Protein AF-A0A8C1GR07-F1 (afdb_monomer_lite)

Organism: Cyprinus carpio (NCBI:txid7962)

Sequence (51 aa):
MFLTQCCKDVCNPAVSDTIHNYGVKTLNGTQYIPFSHYAGSYVLIVNVATF

pLDDT: mean 83.37, std 14.27, range [43.91, 95.81]

Secondary structure (DSSP, 8-state):
-----SS-----TT----GGG-EEE-TTSS-EEEGGGGTTS----------

Structure (mmCIF, N/CA/C/O backbone):
data_AF-A0A8C1GR07-F1
#
_entry.id   AF-A0A8C1GR07-F1
#
loop_
_atom_site.group_PDB
_atom_site.id
_atom_site.type_symbol
_atom_site.label_atom_id
_atom_site.label_alt_id
_atom_site.label_comp_id
_atom_site.label_asym_id
_atom_site.label_entity_id
_atom_site.label_seq_id
_atom_site.pdbx_PDB_ins_code
_atom_site.Cartn_x
_atom_site.Cartn_y
_atom_site.Cartn_z
_atom_site.occupancy
_atom_site.B_iso_or_equiv
_atom_site.auth_seq_id
_atom_site.auth_comp_id
_atom_site.auth_asym_id
_atom_site.auth_atom_id
_atom_site.pdbx_PDB_model_num
ATOM 1 N N . MET A 1 1 ? 8.179 19.612 -36.832 1.00 45.03 1 MET A N 1
ATOM 2 C CA . MET A 1 1 ? 7.359 18.387 -36.726 1.00 45.03 1 MET A CA 1
ATOM 3 C C . MET A 1 1 ? 6.550 18.498 -35.444 1.00 45.03 1 MET A C 1
ATOM 5 O O . MET A 1 1 ? 7.137 18.669 -34.385 1.00 45.03 1 MET A O 1
ATOM 9 N N . PHE A 1 2 ? 5.229 18.589 -35.584 1.00 43.91 2 PHE A N 1
ATOM 10 C CA . PHE A 1 2 ? 4.266 18.925 -34.532 1.00 43.91 2 PHE A CA 1
ATOM 11 C C . PHE A 1 2 ? 3.877 17.695 -33.681 1.00 43.91 2 PHE A C 1
ATOM 13 O O . PHE A 1 2 ? 3.652 16.623 -34.228 1.00 43.91 2 PHE A O 1
ATOM 20 N N . LEU A 1 3 ? 3.742 17.927 -32.367 1.00 61.44 3 LEU A N 1
ATOM 21 C CA . LEU A 1 3 ? 2.729 17.393 -31.435 1.00 61.44 3 LEU A CA 1
ATOM 22 C C . LEU A 1 3 ? 2.531 15.866 -31.311 1.00 61.44 3 LEU A C 1
ATOM 24 O O . LEU A 1 3 ? 1.683 15.303 -31.996 1.00 61.44 3 LEU A O 1
ATOM 28 N N . THR A 1 4 ? 3.147 15.222 -30.303 1.00 59.09 4 THR A N 1
ATOM 29 C CA . THR A 1 4 ? 2.467 14.182 -29.483 1.00 59.09 4 THR A CA 1
ATOM 30 C C . THR A 1 4 ? 3.235 13.863 -28.194 1.00 59.09 4 THR A C 1
ATOM 32 O O . THR A 1 4 ? 4.113 13.004 -28.155 1.00 59.09 4 THR A O 1
ATOM 35 N N . GLN A 1 5 ? 2.863 14.517 -27.096 1.00 62.19 5 GLN A N 1
ATOM 36 C CA . GLN A 1 5 ? 3.124 13.984 -25.757 1.00 62.19 5 GLN A CA 1
ATOM 37 C C . GLN A 1 5 ? 1.938 14.302 -24.843 1.00 62.19 5 GLN A C 1
ATOM 39 O O . GLN A 1 5 ? 2.094 14.847 -23.757 1.00 62.19 5 GLN A O 1
ATOM 44 N N . CYS A 1 6 ? 0.722 14.021 -25.311 1.00 67.88 6 CYS A N 1
ATOM 45 C CA . CYS A 1 6 ? -0.413 14.003 -24.403 1.00 67.88 6 CYS A CA 1
ATOM 46 C C . CYS A 1 6 ? -0.313 12.702 -23.596 1.00 67.88 6 CYS A C 1
ATOM 48 O O . CYS A 1 6 ? -0.285 11.621 -24.182 1.00 67.88 6 CYS A O 1
ATOM 50 N N . CYS A 1 7 ? -0.157 12.846 -22.279 1.00 65.06 7 CYS A N 1
ATOM 51 C CA . CYS A 1 7 ? -0.128 11.769 -21.287 1.00 65.06 7 CYS A CA 1
ATOM 52 C C . CYS A 1 7 ? 0.937 10.679 -21.510 1.00 65.06 7 CYS A C 1
ATOM 54 O O . CYS A 1 7 ? 0.645 9.500 -21.344 1.00 65.06 7 CYS A O 1
ATOM 56 N N . LYS A 1 8 ? 2.185 11.037 -21.848 1.00 58.94 8 LYS A N 1
ATOM 57 C CA . LYS A 1 8 ? 3.286 10.120 -21.513 1.00 58.94 8 LYS A CA 1
ATOM 58 C C . LYS A 1 8 ? 3.602 10.355 -20.049 1.00 58.94 8 LYS A C 1
ATOM 60 O O . LYS A 1 8 ? 4.023 11.462 -19.709 1.00 58.94 8 LYS A O 1
ATOM 65 N N . ASP A 1 9 ? 3.367 9.348 -19.216 1.00 62.97 9 ASP A N 1
ATOM 66 C CA . ASP A 1 9 ? 3.891 9.315 -17.857 1.00 62.97 9 ASP A CA 1
ATOM 67 C C . ASP A 1 9 ? 5.331 9.827 -17.901 1.00 62.97 9 ASP A C 1
ATOM 69 O O . ASP A 1 9 ? 6.168 9.301 -18.644 1.00 62.97 9 ASP A O 1
ATOM 73 N N . VAL A 1 10 ? 5.619 10.913 -17.180 1.00 64.56 10 VAL A N 1
ATOM 74 C CA . VAL A 1 10 ? 6.994 11.384 -17.003 1.00 64.56 10 VAL A CA 1
ATOM 75 C C . VAL A 1 10 ? 7.642 10.413 -16.017 1.00 64.56 10 VAL A C 1
ATOM 77 O O . VAL A 1 10 ? 7.886 10.733 -14.859 1.00 64.56 10 VAL A O 1
ATOM 80 N N . CYS A 1 11 ? 7.844 9.169 -16.456 1.00 66.50 11 CYS A N 1
ATOM 81 C CA . CYS A 1 11 ? 8.621 8.184 -15.732 1.00 66.50 11 CYS A CA 1
ATOM 82 C C . CYS A 1 11 ? 10.053 8.695 -15.719 1.00 66.50 11 CYS A C 1
ATOM 84 O O . CYS A 1 11 ? 10.690 8.794 -16.767 1.00 66.50 11 CYS A O 1
ATOM 86 N N . ASN A 1 12 ? 10.549 9.051 -14.537 1.00 72.50 12 ASN A N 1
ATOM 87 C CA . ASN A 1 12 ? 11.960 9.338 -14.353 1.00 72.50 12 ASN A CA 1
ATOM 88 C C . ASN A 1 12 ? 12.733 8.013 -14.492 1.00 72.50 12 ASN A C 1
ATOM 90 O O . ASN A 1 12 ? 12.645 7.185 -13.586 1.00 72.50 12 ASN A O 1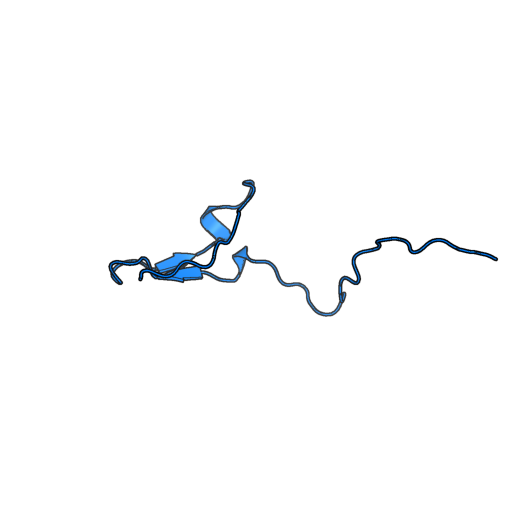
ATOM 94 N N . PRO A 1 13 ? 13.496 7.788 -15.579 1.00 70.81 13 PRO A N 1
ATOM 95 C CA . PRO A 1 13 ? 14.178 6.514 -15.798 1.00 70.81 13 PRO A CA 1
ATOM 96 C C . PRO A 1 13 ? 15.295 6.257 -14.775 1.00 70.81 13 PRO A C 1
ATOM 98 O O . PRO A 1 13 ? 15.733 5.121 -14.630 1.00 70.81 13 PRO A O 1
ATOM 101 N N . ALA A 1 14 ? 15.749 7.287 -14.050 1.00 74.00 14 ALA A N 1
ATOM 102 C CA . ALA A 1 14 ? 16.707 7.134 -12.958 1.00 74.00 14 ALA A CA 1
ATOM 103 C C . ALA A 1 14 ? 16.069 6.565 -11.676 1.00 74.00 14 ALA A C 1
ATOM 105 O O . ALA A 1 14 ? 16.787 6.161 -10.765 1.00 74.00 14 ALA A O 1
ATOM 106 N N . VAL A 1 15 ? 14.735 6.531 -11.593 1.00 71.81 15 VAL A N 1
ATOM 107 C CA . VAL A 1 15 ? 13.986 6.015 -10.443 1.00 71.81 15 VAL A CA 1
ATOM 108 C C . VAL A 1 15 ? 13.312 4.712 -10.860 1.00 71.81 15 VAL A C 1
ATOM 110 O O . VAL A 1 15 ? 12.169 4.688 -11.309 1.00 71.81 15 VAL A O 1
ATOM 113 N N . SER A 1 16 ? 14.051 3.612 -10.728 1.00 74.44 16 SER A N 1
ATOM 114 C CA . SER A 1 16 ? 13.513 2.259 -10.885 1.00 74.44 16 SER A CA 1
ATOM 115 C C . SER A 1 16 ? 12.937 1.789 -9.551 1.00 74.44 16 SER A C 1
ATOM 117 O O . SER A 1 16 ? 13.548 0.974 -8.861 1.00 74.44 16 SER A O 1
ATOM 119 N N . ASP A 1 17 ? 11.783 2.333 -9.172 1.00 82.44 17 ASP A N 1
ATOM 120 C CA . ASP A 1 17 ? 11.127 1.990 -7.914 1.00 82.44 17 ASP A CA 1
ATOM 121 C C . ASP A 1 17 ? 9.687 1.516 -8.127 1.00 82.44 17 ASP A C 1
ATOM 123 O O . ASP A 1 17 ? 9.015 1.897 -9.086 1.00 82.44 17 ASP A O 1
ATOM 127 N N . THR A 1 18 ? 9.218 0.647 -7.236 1.00 87.25 18 THR A N 1
ATOM 128 C CA . THR A 1 18 ? 7.864 0.093 -7.260 1.00 87.25 18 THR A CA 1
ATOM 129 C C . THR A 1 18 ? 7.337 -0.024 -5.840 1.00 87.25 18 THR A C 1
ATOM 131 O O . THR A 1 18 ? 8.103 -0.164 -4.887 1.00 87.25 18 THR A O 1
ATOM 134 N N . ILE A 1 19 ? 6.013 -0.062 -5.684 1.00 89.81 19 ILE A N 1
ATOM 135 C CA . ILE A 1 19 ? 5.397 -0.243 -4.365 1.00 89.81 19 ILE A CA 1
ATOM 136 C C . ILE A 1 19 ? 5.848 -1.539 -3.672 1.00 89.81 19 ILE A C 1
ATOM 138 O O . ILE A 1 19 ? 5.839 -1.596 -2.449 1.00 89.81 19 ILE A O 1
ATOM 142 N N . HIS A 1 20 ? 6.297 -2.555 -4.418 1.00 91.19 20 HIS A N 1
ATOM 143 C CA . HIS A 1 20 ? 6.729 -3.847 -3.876 1.00 91.19 20 HIS A CA 1
ATOM 144 C C . HIS A 1 20 ? 8.003 -3.773 -3.024 1.00 91.19 20 HIS A C 1
ATOM 146 O O . HIS A 1 20 ? 8.253 -4.695 -2.249 1.00 91.19 20 HIS A O 1
ATOM 152 N N . ASN A 1 21 ? 8.773 -2.686 -3.135 1.00 90.25 21 ASN A N 1
ATOM 153 C CA . ASN A 1 21 ? 9.945 -2.427 -2.295 1.00 90.25 21 ASN A CA 1
ATOM 154 C C . ASN A 1 21 ? 9.572 -1.899 -0.900 1.00 90.25 21 ASN A C 1
ATOM 156 O O . ASN A 1 21 ? 10.421 -1.825 -0.014 1.00 90.25 21 ASN A O 1
ATOM 160 N N . TYR A 1 22 ? 8.303 -1.544 -0.697 1.00 92.06 22 TYR A N 1
ATOM 161 C CA . TYR A 1 22 ? 7.784 -1.000 0.547 1.00 92.06 22 TYR A CA 1
ATOM 162 C C . TYR A 1 22 ? 6.890 -2.016 1.261 1.00 92.06 22 TYR A C 1
ATOM 164 O O . TYR A 1 22 ? 6.487 -3.050 0.723 1.00 92.06 22 TYR A O 1
ATOM 172 N N . GLY A 1 23 ? 6.545 -1.700 2.501 1.00 92.56 23 GLY A N 1
ATOM 173 C CA . GLY A 1 23 ? 5.646 -2.510 3.300 1.00 92.56 23 GLY A CA 1
ATOM 174 C C . GLY A 1 23 ? 5.034 -1.712 4.430 1.00 92.56 23 GLY A C 1
ATOM 175 O O . GLY A 1 23 ? 5.432 -0.584 4.726 1.00 92.56 23 GLY A O 1
ATOM 176 N N . VAL A 1 24 ? 4.045 -2.324 5.056 1.00 93.56 24 VAL A N 1
ATOM 177 C CA . VAL A 1 24 ? 3.149 -1.687 6.011 1.00 93.56 24 VAL A CA 1
ATOM 178 C C . VAL A 1 24 ? 3.082 -2.517 7.278 1.00 93.56 24 VAL A C 1
ATOM 180 O O . VAL A 1 24 ? 3.082 -3.747 7.256 1.00 93.56 24 VAL A O 1
ATOM 183 N N . LYS A 1 25 ? 2.994 -1.829 8.412 1.00 95.56 25 LYS A N 1
ATOM 184 C CA . LYS A 1 25 ? 2.668 -2.451 9.686 1.00 95.56 25 LYS A CA 1
ATOM 185 C C . LYS A 1 25 ? 1.150 -2.477 9.844 1.00 95.56 25 LYS A C 1
ATOM 187 O O . LYS A 1 25 ? 0.488 -1.461 9.658 1.00 95.56 25 LYS A O 1
ATOM 192 N N . THR A 1 26 ? 0.607 -3.646 10.159 1.00 93.44 26 THR A N 1
ATOM 193 C CA . THR A 1 26 ? -0.828 -3.824 10.424 1.00 93.44 26 THR A CA 1
ATOM 194 C C . THR A 1 26 ? -1.306 -2.913 11.556 1.00 93.44 26 THR A C 1
ATOM 196 O O . THR A 1 26 ? -0.514 -2.531 12.419 1.00 93.44 26 THR A O 1
ATOM 199 N N . LEU A 1 27 ? -2.609 -2.610 11.592 1.00 91.69 27 LEU A N 1
ATOM 200 C CA . LEU A 1 27 ? -3.219 -1.757 12.622 1.00 91.69 27 LEU A CA 1
ATOM 201 C C . LEU A 1 27 ? -2.912 -2.239 14.052 1.00 91.69 27 LEU A C 1
ATOM 203 O O . LEU A 1 27 ? -2.670 -1.430 14.940 1.00 91.69 27 LEU A O 1
ATOM 207 N N . ASN A 1 28 ? -2.843 -3.559 14.253 1.00 92.00 28 ASN A N 1
ATOM 208 C CA . ASN A 1 28 ? -2.521 -4.173 15.546 1.00 92.00 28 ASN A CA 1
ATOM 209 C C . ASN A 1 28 ? -1.040 -4.048 15.931 1.00 92.00 28 ASN A C 1
ATOM 211 O O . ASN A 1 28 ? -0.649 -4.402 17.038 1.00 92.00 28 ASN A O 1
ATOM 215 N N . GLY A 1 29 ? -0.183 -3.603 15.013 1.00 87.44 29 GLY A N 1
ATOM 216 C CA . GLY A 1 29 ? 1.232 -3.392 15.270 1.00 87.44 29 GLY A CA 1
ATOM 217 C C . GLY A 1 29 ? 2.060 -4.672 15.453 1.00 87.44 29 GLY A C 1
ATOM 218 O O . GLY A 1 29 ? 3.240 -4.592 15.791 1.00 87.44 29 GLY A O 1
ATOM 219 N N . THR A 1 30 ? 1.485 -5.850 15.241 1.00 89.88 30 THR A N 1
ATOM 220 C CA . THR A 1 30 ? 2.160 -7.135 15.469 1.00 89.88 30 THR A CA 1
ATOM 221 C C . THR A 1 30 ? 2.874 -7.642 14.225 1.00 89.88 30 THR A C 1
ATOM 223 O O . THR A 1 30 ? 3.939 -8.243 14.324 1.00 89.88 30 THR A O 1
ATOM 226 N N . GLN A 1 31 ? 2.308 -7.370 13.050 1.00 92.88 31 GLN A N 1
ATOM 227 C CA . GLN A 1 31 ? 2.798 -7.902 11.786 1.00 92.88 31 GLN A CA 1
ATOM 228 C C . GLN A 1 31 ? 3.208 -6.787 10.828 1.00 92.88 31 GLN A C 1
ATOM 230 O O . GLN A 1 31 ? 2.475 -5.810 10.646 1.00 92.88 31 GLN A O 1
ATOM 235 N N . TYR A 1 32 ? 4.364 -6.979 10.194 1.00 93.25 32 TYR A N 1
ATOM 236 C CA . TYR A 1 32 ? 4.802 -6.232 9.023 1.00 93.25 32 TYR A CA 1
ATOM 237 C C . TYR A 1 32 ? 4.476 -7.039 7.765 1.00 93.25 32 TYR A C 1
ATOM 239 O O . TYR A 1 32 ? 4.783 -8.22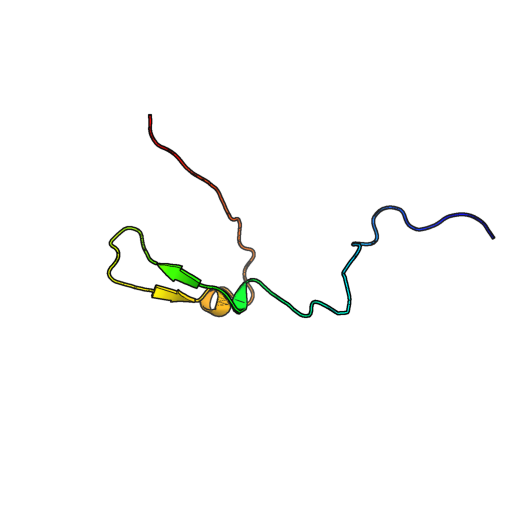9 7.700 1.00 93.25 32 TYR A O 1
ATOM 247 N N . ILE A 1 33 ? 3.836 -6.403 6.789 1.00 93.69 33 ILE A N 1
ATOM 248 C CA . ILE A 1 33 ? 3.417 -7.016 5.529 1.00 93.69 33 ILE A CA 1
ATOM 249 C C . ILE A 1 33 ? 4.078 -6.237 4.386 1.00 93.69 33 ILE A C 1
ATOM 251 O O . ILE A 1 33 ? 3.714 -5.078 4.158 1.00 93.69 33 ILE A O 1
ATOM 255 N N . PRO A 1 34 ? 5.041 -6.831 3.661 1.00 94.50 34 PRO A N 1
ATOM 256 C CA . PRO A 1 34 ? 5.591 -6.210 2.464 1.00 94.50 34 PRO A CA 1
ATOM 257 C C . PRO A 1 34 ? 4.570 -6.222 1.320 1.00 94.50 34 PRO A C 1
ATOM 259 O O . PRO A 1 34 ? 3.823 -7.184 1.132 1.00 94.50 34 PRO A O 1
ATOM 262 N N . PHE A 1 35 ? 4.544 -5.160 0.517 1.00 94.56 35 PHE A N 1
ATOM 263 C CA . PHE A 1 35 ? 3.613 -5.045 -0.610 1.00 94.56 35 PHE A CA 1
ATOM 264 C C . PHE A 1 35 ? 3.960 -5.972 -1.781 1.00 94.56 35 PHE A C 1
ATOM 266 O O . PHE A 1 35 ? 3.154 -6.144 -2.696 1.00 94.56 35 PHE A O 1
ATOM 273 N N . SER A 1 36 ? 5.128 -6.616 -1.760 1.00 92.88 36 SER A N 1
ATOM 274 C CA . SER A 1 36 ? 5.473 -7.697 -2.688 1.00 92.88 36 SER A CA 1
ATOM 275 C C . SER A 1 36 ? 4.486 -8.872 -2.631 1.00 92.88 36 SER A C 1
ATOM 277 O O . SER A 1 36 ? 4.276 -9.524 -3.650 1.00 92.88 36 SER A O 1
ATOM 279 N N . HIS A 1 37 ? 3.800 -9.097 -1.501 1.00 92.50 37 HIS A N 1
ATOM 280 C CA . HIS A 1 37 ? 2.752 -10.123 -1.391 1.00 92.50 37 HIS A CA 1
ATOM 281 C C . HIS A 1 37 ? 1.543 -9.887 -2.307 1.00 92.50 37 HIS A C 1
ATOM 283 O O . HIS A 1 37 ? 0.816 -10.833 -2.593 1.00 92.50 37 HIS A O 1
ATOM 289 N N . TYR A 1 38 ? 1.331 -8.655 -2.778 1.00 92.38 38 TYR A N 1
ATOM 290 C CA . TYR A 1 38 ? 0.227 -8.298 -3.675 1.00 92.38 38 TYR A CA 1
ATOM 291 C C . TYR A 1 38 ? 0.662 -8.200 -5.146 1.00 92.38 38 TYR A C 1
ATOM 293 O O . TYR A 1 38 ? -0.051 -7.623 -5.969 1.00 92.38 38 TYR A O 1
ATOM 301 N N . ALA A 1 39 ? 1.831 -8.745 -5.500 1.00 92.75 39 ALA A N 1
ATOM 302 C CA . ALA A 1 39 ? 2.282 -8.807 -6.885 1.00 92.75 39 ALA A CA 1
ATOM 303 C C . ALA A 1 39 ? 1.247 -9.521 -7.776 1.00 92.75 39 ALA A C 1
ATOM 305 O O . ALA A 1 39 ? 0.710 -10.569 -7.422 1.00 92.75 39 ALA A O 1
ATOM 306 N N . GLY A 1 40 ? 0.955 -8.931 -8.936 1.00 91.75 40 GLY A N 1
ATOM 307 C CA . GLY A 1 40 ? -0.051 -9.443 -9.873 1.00 91.75 40 GLY A CA 1
ATOM 308 C C . GLY A 1 40 ? -1.498 -9.037 -9.566 1.00 91.75 40 GLY A C 1
ATOM 309 O O . GLY A 1 40 ? -2.391 -9.407 -10.322 1.00 91.75 40 GLY A O 1
ATOM 310 N N . SER A 1 41 ? -1.742 -8.259 -8.507 1.00 92.88 41 SER A N 1
ATOM 311 C CA . SER A 1 41 ? -3.056 -7.677 -8.198 1.00 92.88 41 SER A CA 1
ATOM 312 C C . SER A 1 41 ? -3.056 -6.157 -8.368 1.00 92.88 41 SER A C 1
ATOM 314 O O . SER A 1 41 ? -2.036 -5.497 -8.168 1.00 92.88 41 SER A O 1
ATOM 316 N N . TYR A 1 42 ? -4.217 -5.582 -8.689 1.00 93.06 42 TYR A N 1
ATOM 317 C CA . TYR A 1 42 ? -4.420 -4.134 -8.617 1.00 93.06 42 TYR A CA 1
ATOM 318 C C . TYR A 1 42 ? -4.624 -3.713 -7.159 1.00 93.06 42 TYR A C 1
ATOM 320 O O . TYR A 1 42 ? -5.457 -4.285 -6.456 1.00 93.06 42 TYR A O 1
ATOM 328 N N . VAL A 1 43 ? -3.875 -2.706 -6.710 1.00 92.19 43 VAL A N 1
ATOM 329 C CA . VAL A 1 43 ? -3.889 -2.228 -5.320 1.00 92.19 43 VAL A CA 1
ATOM 330 C C . VAL A 1 43 ? -4.368 -0.778 -5.281 1.00 92.19 43 VAL A C 1
ATOM 332 O O . VAL A 1 43 ? -3.799 0.079 -5.952 1.00 92.19 43 VAL A O 1
ATOM 335 N N . LEU A 1 44 ? -5.395 -0.498 -4.472 1.00 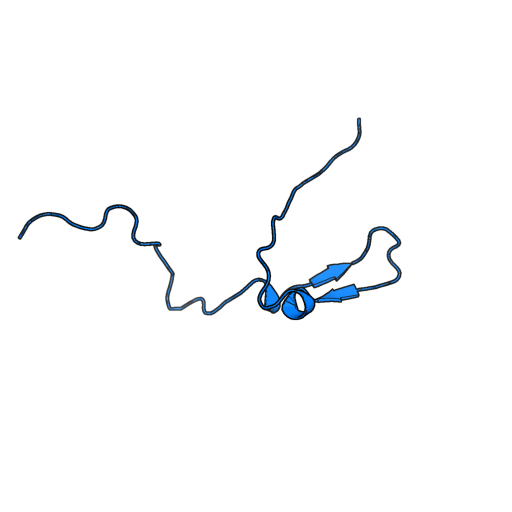94.50 44 LEU A N 1
ATOM 336 C CA . LEU A 1 44 ? -5.874 0.856 -4.184 1.00 94.50 44 LEU A CA 1
ATOM 337 C C . LEU A 1 44 ? -5.412 1.279 -2.785 1.00 94.50 44 LEU A C 1
ATOM 339 O O . LEU A 1 44 ? -5.761 0.638 -1.795 1.00 94.50 44 LEU A O 1
ATOM 343 N N . ILE A 1 45 ? -4.648 2.368 -2.702 1.00 93.75 45 ILE A N 1
ATOM 344 C CA . ILE A 1 45 ? -4.169 2.930 -1.434 1.00 93.75 45 ILE A CA 1
ATOM 345 C C . ILE A 1 45 ? -5.108 4.065 -1.020 1.00 93.75 45 ILE A C 1
ATOM 347 O O . ILE A 1 45 ? -5.271 5.034 -1.759 1.00 93.75 45 ILE A O 1
ATOM 351 N N . VAL A 1 46 ? -5.715 3.949 0.163 1.00 95.81 46 VAL A N 1
ATOM 352 C CA . VAL A 1 46 ? 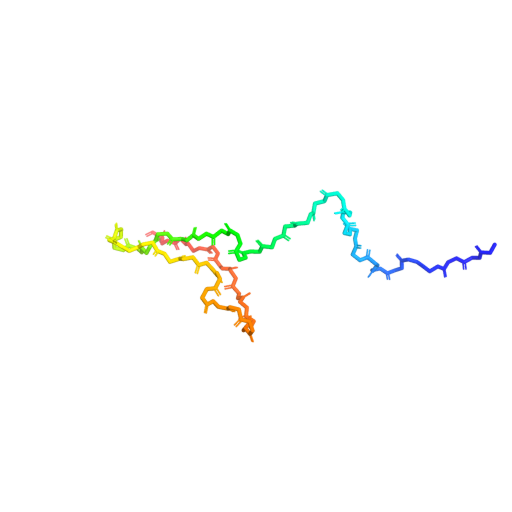-6.668 4.931 0.700 1.00 95.81 46 VAL A CA 1
ATOM 353 C C . VAL A 1 46 ? -6.166 5.453 2.042 1.00 95.81 46 VAL A C 1
ATOM 355 O O . VAL A 1 46 ? -5.871 4.675 2.946 1.00 95.81 46 VAL A O 1
ATOM 358 N N . ASN A 1 47 ? -6.093 6.777 2.173 1.00 94.75 47 ASN A N 1
ATOM 359 C CA . ASN A 1 47 ? -5.873 7.445 3.453 1.00 94.75 47 ASN A CA 1
ATOM 360 C C . ASN A 1 47 ? -7.209 7.570 4.208 1.00 94.75 47 ASN A C 1
ATOM 362 O O . ASN A 1 47 ? -8.186 8.046 3.632 1.00 94.75 47 ASN A O 1
ATOM 366 N N . VAL A 1 48 ? -7.252 7.163 5.479 1.00 95.06 48 VAL A N 1
ATOM 367 C CA . VAL A 1 48 ? -8.468 7.141 6.313 1.00 95.06 48 VAL A CA 1
ATOM 368 C C . VAL A 1 48 ? -8.247 7.878 7.637 1.00 95.06 48 VAL A C 1
ATOM 370 O O . VAL A 1 48 ? -7.144 7.866 8.177 1.00 95.06 48 VAL A O 1
ATOM 373 N N . ALA A 1 49 ? -9.303 8.490 8.178 1.00 95.75 49 ALA A N 1
ATOM 374 C CA . ALA A 1 49 ? -9.329 9.117 9.501 1.00 95.75 49 ALA A CA 1
ATOM 375 C C . ALA A 1 49 ? -10.713 8.924 10.146 1.00 95.75 49 ALA A C 1
ATOM 377 O O . ALA A 1 49 ? -11.717 8.850 9.436 1.00 95.75 49 ALA A O 1
ATOM 378 N N . THR A 1 50 ? -10.768 8.834 11.4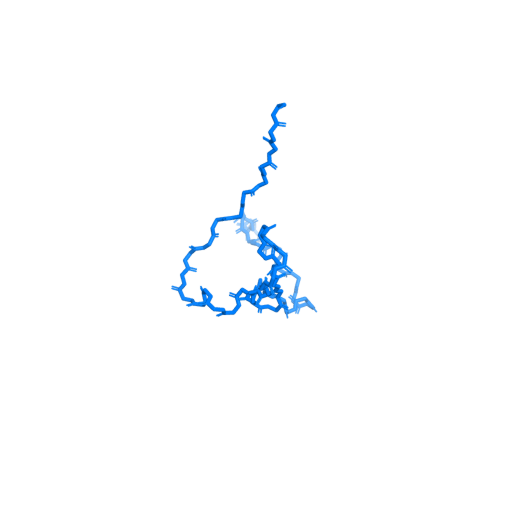76 1.00 92.94 50 THR A N 1
ATOM 379 C CA . THR A 1 50 ? -12.020 8.818 12.252 1.00 92.94 50 THR A CA 1
ATOM 380 C C . THR A 1 50 ? -12.317 10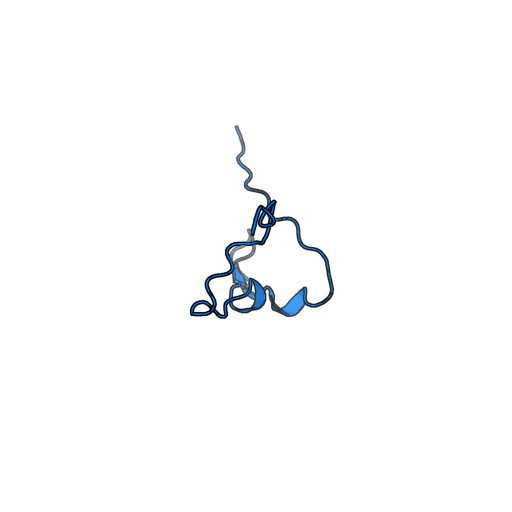.210 12.805 1.00 92.94 50 THR A C 1
ATOM 382 O O . THR A 1 50 ? -11.390 10.998 12.991 1.00 92.94 50 THR A O 1
ATOM 385 N N . PHE A 1 51 ? -13.595 10.503 13.054 1.00 89.69 51 PHE A N 1
ATOM 386 C CA . PHE A 1 51 ? -14.039 11.754 13.678 1.00 89.69 51 PHE A CA 1
ATOM 387 C C . PHE A 1 51 ? -13.821 11.753 15.191 1.00 89.69 51 PHE A C 1
ATOM 389 O O . PHE A 1 51 ? -13.945 10.661 15.794 1.00 89.69 51 PHE A O 1
#

Foldseek 3Di:
DDDDDDDDPPPPPVDPDDQQVDWDQDPVNPDIDGCVVQPPHDDDDDDDDDD

Radius of gyration: 17.15 Å; chains: 1; bounding box: 31×29×52 Å